Protein AF-A0AAN9DZM2-F1 (afdb_monomer_lite)

InterPro domains:
  IPR041266 EDS1, EP domain [PF18117] (1-102)
  IPR044214 EDS1-like [PTHR47090] (1-105)

Sequence (109 aa):
MNRGRPKRYRYAQRWLEHSKRKPEEAMESCFWAEVEDICYETSNNRSSFEDVKERVVELEGQIKSWVDSGELDKDIFVKGSTLVKWWNDLPLQHKQGSCIKDFIQTNVH

Radius of gyration: 14.86 Å; chains: 1; bounding box: 37×38×27 Å

Structure (mmCIF, N/CA/C/O backbone):
data_AF-A0AAN9DZM2-F1
#
_entry.id   AF-A0AAN9DZM2-F1
#
loop_
_atom_site.group_PDB
_atom_site.id
_atom_site.type_symbol
_atom_site.label_atom_id
_atom_site.label_alt_id
_atom_site.label_comp_id
_atom_site.label_asym_id
_atom_site.label_entity_id
_atom_site.label_seq_id
_atom_site.pdbx_PDB_ins_code
_atom_site.Cartn_x
_atom_site.Cartn_y
_atom_site.Cartn_z
_atom_site.occupancy
_atom_site.B_iso_or_equiv
_atom_site.auth_seq_id
_atom_site.auth_comp_id
_atom_site.auth_asym_id
_atom_site.auth_atom_id
_atom_site.pdbx_PDB_model_num
ATOM 1 N N . MET A 1 1 ? -1.291 11.690 -11.163 1.00 50.81 1 MET A N 1
ATOM 2 C CA . MET A 1 1 ? -2.459 11.062 -11.827 1.00 50.81 1 MET A CA 1
ATOM 3 C C . MET A 1 1 ? -3.455 12.099 -12.370 1.00 50.81 1 MET A C 1
ATOM 5 O O . MET A 1 1 ? -4.266 12.594 -11.606 1.00 50.81 1 MET A O 1
ATOM 9 N N . ASN A 1 2 ? -3.425 12.468 -13.663 1.00 51.59 2 ASN A N 1
ATOM 10 C CA . ASN A 1 2 ? -4.368 13.483 -14.200 1.00 51.59 2 ASN A CA 1
ATOM 11 C C . ASN A 1 2 ? -5.010 13.166 -15.569 1.00 51.59 2 ASN A C 1
ATOM 13 O O . ASN A 1 2 ? -5.842 13.941 -16.035 1.00 51.59 2 ASN A O 1
ATOM 17 N N . ARG A 1 3 ? -4.670 12.044 -16.228 1.00 56.72 3 ARG A N 1
ATOM 18 C CA . ARG A 1 3 ? -5.123 11.775 -17.615 1.00 56.72 3 ARG A CA 1
ATOM 19 C C . ARG A 1 3 ? -5.874 10.454 -17.845 1.00 56.72 3 ARG A C 1
ATOM 21 O O . ARG A 1 3 ? -6.472 10.313 -18.902 1.00 56.72 3 ARG A O 1
ATOM 28 N N . GLY A 1 4 ? -5.909 9.531 -16.878 1.00 66.38 4 GLY A N 1
ATOM 29 C CA . GLY A 1 4 ? -6.541 8.208 -17.056 1.00 66.38 4 GLY A CA 1
ATOM 30 C C . GLY A 1 4 ? -7.954 8.053 -16.478 1.00 66.38 4 GLY A C 1
ATOM 31 O O . GLY A 1 4 ? -8.723 7.220 -16.944 1.00 66.38 4 GLY A O 1
ATOM 32 N N . ARG A 1 5 ? -8.337 8.854 -15.474 1.00 67.81 5 ARG A N 1
ATOM 33 C CA . ARG A 1 5 ? -9.542 8.577 -14.672 1.00 67.81 5 ARG A CA 1
ATOM 34 C C . ARG A 1 5 ? -10.841 9.087 -15.328 1.00 67.81 5 ARG A C 1
ATOM 36 O O . ARG A 1 5 ? -10.998 10.309 -15.475 1.00 67.81 5 ARG A O 1
ATOM 43 N N . PRO A 1 6 ? -11.823 8.223 -15.664 1.00 78.19 6 PRO A N 1
ATOM 44 C CA . PRO A 1 6 ? -13.093 8.656 -16.252 1.00 78.19 6 PRO A CA 1
ATOM 45 C C . PRO A 1 6 ? -13.897 9.592 -15.335 1.00 78.19 6 PRO A C 1
ATOM 47 O O . PRO A 1 6 ? -13.896 9.444 -14.113 1.00 78.19 6 PRO A O 1
ATOM 50 N N . LYS A 1 7 ? -14.636 10.547 -15.921 1.00 76.00 7 LYS A N 1
ATOM 51 C CA . LYS A 1 7 ? -15.414 11.557 -15.169 1.00 76.00 7 LYS A CA 1
ATOM 52 C C . LYS A 1 7 ? -16.480 10.948 -14.248 1.00 76.00 7 LYS A C 1
ATOM 54 O O . LYS A 1 7 ? -16.689 11.460 -13.155 1.00 76.00 7 LYS A O 1
ATOM 59 N N . ARG A 1 8 ? -17.114 9.845 -14.661 1.00 78.62 8 ARG A N 1
ATOM 60 C CA . ARG A 1 8 ? -18.175 9.166 -13.893 1.00 78.62 8 ARG A CA 1
ATOM 61 C C . ARG A 1 8 ? -17.732 8.725 -12.490 1.00 78.62 8 ARG A C 1
ATOM 63 O O . ARG A 1 8 ? -18.496 8.885 -11.550 1.00 78.62 8 ARG A O 1
ATOM 70 N N . TYR A 1 9 ? -16.484 8.273 -12.336 1.00 76.50 9 TYR A N 1
ATOM 71 C CA . TYR A 1 9 ? -15.939 7.892 -11.027 1.00 76.50 9 TYR A CA 1
ATOM 72 C C . TYR A 1 9 ? -15.576 9.114 -10.173 1.00 76.50 9 TYR A C 1
ATOM 74 O O . TYR A 1 9 ? -15.802 9.106 -8.970 1.00 76.50 9 TYR A O 1
ATOM 82 N N . ARG A 1 10 ? -15.089 10.200 -10.796 1.00 72.50 10 ARG A N 1
ATOM 83 C CA . ARG A 1 10 ? -14.747 11.451 -10.094 1.00 72.50 10 ARG A CA 1
ATOM 84 C C . ARG A 1 10 ? -15.961 12.136 -9.472 1.00 72.50 10 ARG A C 1
ATOM 86 O O . ARG A 1 10 ? -15.886 12.579 -8.332 1.00 72.50 10 ARG A O 1
ATOM 93 N N . TYR A 1 11 ? -17.064 12.239 -10.213 1.00 80.12 11 TYR A N 1
ATOM 94 C CA . TYR A 1 11 ? -18.265 12.884 -9.684 1.00 80.12 11 TYR A CA 1
ATOM 95 C C . TYR A 1 11 ? -18.926 12.030 -8.601 1.00 80.12 11 TYR A C 1
ATOM 97 O O . TYR A 1 11 ? -19.191 12.556 -7.531 1.00 80.12 11 TYR A O 1
ATOM 105 N N . ALA A 1 12 ? -19.103 10.722 -8.808 1.00 80.81 12 ALA A N 1
ATOM 106 C CA . ALA A 1 12 ? -19.675 9.859 -7.771 1.00 80.81 12 ALA A CA 1
ATOM 107 C C . ALA A 1 12 ? -18.856 9.888 -6.462 1.00 80.81 12 ALA A C 1
ATOM 109 O O . ALA A 1 12 ? -19.438 10.027 -5.389 1.00 80.81 12 ALA A O 1
ATOM 110 N N . GLN A 1 13 ? -17.519 9.862 -6.557 1.00 75.62 13 GLN A N 1
ATOM 111 C CA . GLN A 1 13 ? -16.622 10.011 -5.404 1.00 75.62 13 GLN A CA 1
ATOM 112 C C . GLN A 1 13 ? -16.847 11.326 -4.660 1.00 75.62 13 GLN A C 1
ATOM 114 O O . GLN A 1 13 ? -17.127 11.303 -3.468 1.00 75.62 13 GLN A O 1
ATOM 119 N N . ARG A 1 14 ? -16.788 12.467 -5.356 1.00 75.69 14 ARG A N 1
ATOM 120 C CA . ARG A 1 14 ? -16.931 13.781 -4.708 1.00 75.69 14 ARG A CA 1
ATOM 121 C C . ARG A 1 14 ? -18.267 13.946 -4.002 1.00 75.69 14 ARG A C 1
ATOM 123 O O . ARG A 1 14 ? -18.340 14.558 -2.943 1.00 75.69 14 ARG A O 1
ATOM 130 N N . TRP A 1 15 ? -19.330 13.400 -4.586 1.00 80.12 15 TRP A N 1
ATOM 131 C CA . TRP A 1 15 ? -20.648 13.402 -3.961 1.00 80.12 15 TRP A CA 1
ATOM 132 C C . TRP A 1 15 ? -20.664 12.549 -2.688 1.00 80.12 15 TRP A C 1
ATOM 134 O O . TRP A 1 15 ? -21.195 12.987 -1.668 1.00 80.12 15 TRP A O 1
ATOM 144 N N . LEU A 1 16 ? -20.041 11.369 -2.722 1.00 76.88 16 LEU A N 1
ATOM 145 C CA . LEU A 1 16 ? -19.922 10.495 -1.558 1.00 76.88 16 LEU A CA 1
ATOM 146 C C . LEU A 1 16 ? -19.075 11.134 -0.446 1.00 76.88 16 LEU A C 1
ATOM 148 O O . LEU A 1 16 ? -19.525 11.182 0.698 1.00 76.88 16 LEU A O 1
ATOM 152 N N . GLU A 1 17 ? -17.902 11.676 -0.771 1.00 75.44 17 GLU A N 1
ATOM 153 C CA . GLU A 1 17 ? -17.010 12.374 0.168 1.00 75.44 17 GLU A CA 1
ATOM 154 C C . GLU A 1 17 ? -17.714 13.553 0.832 1.00 75.44 17 GLU A C 1
ATOM 156 O O . GLU A 1 17 ? -17.715 13.663 2.058 1.00 75.44 17 GLU A O 1
ATOM 161 N N . HIS A 1 18 ? -18.404 14.379 0.040 1.00 78.56 18 HIS A N 1
ATOM 162 C CA . HIS A 1 18 ? -19.160 15.514 0.556 1.00 78.56 18 HIS A CA 1
ATOM 163 C C . HIS A 1 18 ? -20.323 15.066 1.454 1.00 78.56 18 HIS A C 1
ATOM 165 O O . HIS A 1 18 ? -20.592 15.695 2.478 1.00 78.56 18 HIS A O 1
ATOM 171 N N . SER A 1 19 ? -21.008 13.969 1.110 1.00 78.12 19 SER A N 1
ATOM 172 C CA . SER A 1 19 ? -22.082 13.412 1.945 1.00 78.12 19 SER A CA 1
ATOM 173 C C . SER A 1 19 ? -21.561 12.866 3.281 1.00 78.12 19 SER A C 1
ATOM 175 O O . SER A 1 19 ? -22.210 13.039 4.310 1.00 78.12 19 SER A O 1
ATOM 177 N N . LYS A 1 20 ? -20.364 12.262 3.279 1.00 74.06 20 LYS A N 1
ATOM 178 C CA . LYS A 1 20 ? -19.718 11.665 4.457 1.00 74.06 20 LYS A CA 1
ATOM 179 C C . LYS A 1 20 ? -18.803 12.637 5.215 1.00 74.06 20 LYS A C 1
ATOM 181 O O . LYS A 1 20 ? -18.257 12.252 6.243 1.00 74.06 20 LYS A O 1
ATOM 186 N N . ARG A 1 21 ? -18.630 13.876 4.728 1.00 72.88 21 ARG A N 1
ATOM 187 C CA . ARG A 1 21 ? -17.647 14.866 5.220 1.00 72.88 21 ARG A CA 1
ATOM 188 C C . ARG A 1 21 ? -16.225 14.299 5.326 1.00 72.88 21 ARG A C 1
ATOM 190 O O . ARG A 1 21 ? -15.476 14.675 6.226 1.00 72.88 21 ARG A O 1
ATOM 197 N N . LYS A 1 22 ? -15.865 13.380 4.429 1.00 62.34 22 LYS A N 1
ATOM 198 C CA . LYS A 1 22 ? -14.499 12.858 4.347 1.00 62.34 22 LYS A CA 1
ATOM 199 C C . LYS A 1 22 ? -13.610 13.884 3.622 1.00 62.34 22 LYS A C 1
ATOM 201 O O . LYS A 1 22 ? -14.115 14.577 2.733 1.00 62.34 22 LYS A O 1
ATOM 206 N N . PRO A 1 23 ? -12.327 14.019 3.996 1.00 61.16 23 PRO A N 1
ATOM 207 C CA . PRO A 1 23 ? -11.366 14.768 3.188 1.00 61.16 23 PRO A CA 1
ATOM 208 C C . PRO A 1 23 ? -11.247 14.155 1.778 1.00 61.16 23 PRO A C 1
ATOM 210 O O . PRO A 1 23 ? -11.637 13.006 1.572 1.00 61.16 23 PRO A O 1
ATOM 213 N N . GLU A 1 24 ? -10.763 14.936 0.800 1.00 59.69 24 GLU A N 1
ATOM 214 C CA . GLU A 1 24 ? -10.510 14.455 -0.574 1.00 59.69 24 GLU A CA 1
ATOM 215 C C . GLU A 1 24 ? -9.344 13.453 -0.514 1.00 59.69 24 GLU A C 1
ATOM 217 O O . GLU A 1 24 ? -8.175 13.815 -0.622 1.00 59.69 24 GLU A O 1
ATOM 222 N N . GLU A 1 25 ? -9.672 12.193 -0.244 1.00 58.69 25 GLU A N 1
ATOM 223 C CA . GLU A 1 25 ? -8.734 11.079 -0.146 1.00 58.69 25 GLU A CA 1
ATOM 224 C C . GLU A 1 25 ? -8.712 10.303 -1.467 1.00 58.69 25 GLU A C 1
ATOM 226 O O . GLU A 1 25 ? -9.675 10.278 -2.242 1.00 58.69 25 GLU A O 1
ATOM 231 N N . ALA A 1 26 ? -7.598 9.636 -1.755 1.00 57.47 26 ALA A N 1
ATOM 232 C CA . ALA A 1 26 ? -7.502 8.746 -2.901 1.00 57.47 26 ALA A CA 1
ATOM 233 C C . ALA A 1 26 ? -8.378 7.500 -2.671 1.00 57.47 26 ALA A C 1
ATOM 235 O O . ALA A 1 26 ? -7.867 6.481 -2.258 1.00 57.47 26 ALA A O 1
ATOM 236 N N . MET A 1 27 ? -9.692 7.567 -2.926 1.00 61.25 27 MET A N 1
ATOM 237 C CA . MET A 1 27 ? -10.611 6.420 -2.808 1.00 61.25 27 MET A CA 1
ATOM 238 C C . MET A 1 27 ? -10.067 5.136 -3.451 1.00 61.25 27 MET A C 1
ATOM 240 O O . MET A 1 27 ? -9.372 5.190 -4.466 1.00 61.25 27 MET A O 1
ATOM 244 N N . GLU A 1 28 ? -10.581 3.994 -2.996 1.00 63.00 28 GLU A N 1
ATOM 245 C CA . GLU A 1 28 ? -10.374 2.639 -3.538 1.00 63.00 28 GLU A CA 1
ATOM 246 C C . GLU A 1 28 ? -10.365 2.537 -5.066 1.00 63.00 28 GLU A C 1
ATOM 248 O O . GLU A 1 28 ? -9.663 1.731 -5.661 1.00 63.00 28 GLU A O 1
ATOM 253 N N . SER A 1 29 ? -11.128 3.382 -5.758 1.00 63.47 29 SER A N 1
ATOM 254 C CA . SER A 1 29 ? -11.124 3.410 -7.225 1.00 63.47 29 SER A CA 1
ATOM 255 C C . SER A 1 29 ? -9.760 3.758 -7.851 1.00 63.47 29 SER A C 1
ATOM 257 O O . SER A 1 29 ? -9.565 3.520 -9.041 1.00 63.47 29 SER A O 1
ATOM 259 N N . CYS A 1 30 ? -8.843 4.349 -7.081 1.00 69.19 30 CYS A N 1
ATOM 260 C CA . CYS A 1 30 ? -7.458 4.622 -7.458 1.00 69.19 30 CYS A CA 1
ATOM 261 C C . CYS A 1 30 ? -6.468 3.641 -6.810 1.00 69.19 30 CYS A C 1
ATOM 263 O O . CYS A 1 30 ? -5.299 3.666 -7.179 1.00 69.19 30 CYS A O 1
ATOM 265 N N . PHE A 1 31 ? -6.921 2.770 -5.903 1.00 78.75 31 PHE A N 1
ATOM 266 C CA . PHE A 1 31 ? -6.082 1.793 -5.205 1.00 78.75 31 PHE A CA 1
ATOM 267 C C . PHE A 1 31 ? -5.260 0.952 -6.184 1.00 78.75 31 PHE A C 1
ATOM 269 O O . PHE A 1 31 ? -4.036 0.928 -6.109 1.00 78.75 31 PHE A O 1
ATOM 276 N N . TRP A 1 32 ? -5.926 0.324 -7.159 1.00 76.19 32 TRP A N 1
ATOM 277 C CA . TRP A 1 32 ? -5.244 -0.513 -8.147 1.00 76.19 32 TRP A CA 1
ATOM 278 C C . TRP A 1 32 ? -4.268 0.272 -9.019 1.00 76.19 32 TRP A C 1
ATOM 280 O O . TRP A 1 32 ? -3.226 -0.264 -9.371 1.00 76.19 32 TRP A O 1
ATOM 290 N N . ALA A 1 33 ? -4.562 1.540 -9.314 1.00 81.44 33 ALA A N 1
ATOM 291 C CA . ALA A 1 33 ? -3.648 2.380 -10.081 1.00 81.44 33 ALA A CA 1
ATOM 292 C C . ALA A 1 33 ? -2.357 2.665 -9.297 1.00 81.44 33 ALA A C 1
ATOM 294 O O . ALA A 1 33 ? -1.277 2.616 -9.872 1.00 81.44 33 ALA A O 1
ATOM 295 N N . GLU A 1 34 ? -2.455 2.916 -7.989 1.00 81.19 34 GLU A N 1
ATOM 296 C CA . GLU A 1 34 ? -1.280 3.136 -7.140 1.00 81.19 34 GLU A CA 1
ATOM 297 C C . GLU A 1 34 ? -0.468 1.842 -6.955 1.00 81.19 34 GLU A C 1
ATOM 299 O O . GLU A 1 34 ? 0.756 1.861 -7.076 1.00 81.19 34 GLU A O 1
ATOM 304 N N . VAL A 1 35 ? -1.138 0.699 -6.747 1.00 81.56 35 VAL A N 1
ATOM 305 C CA . VAL A 1 35 ? -0.490 -0.627 -6.680 1.00 81.56 35 VAL A CA 1
ATOM 306 C C . VAL A 1 3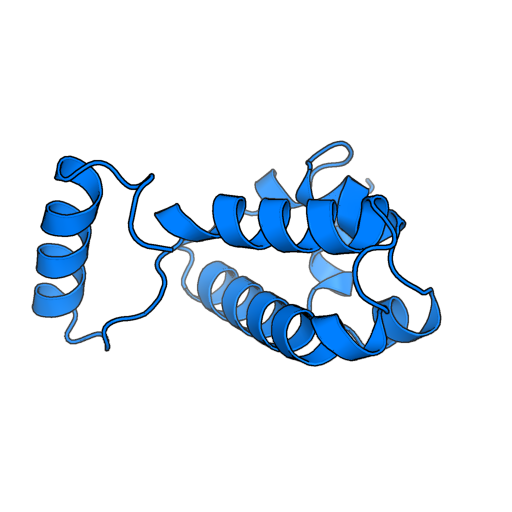5 ? 0.251 -0.938 -7.982 1.00 81.56 35 VAL A C 1
ATOM 308 O O . 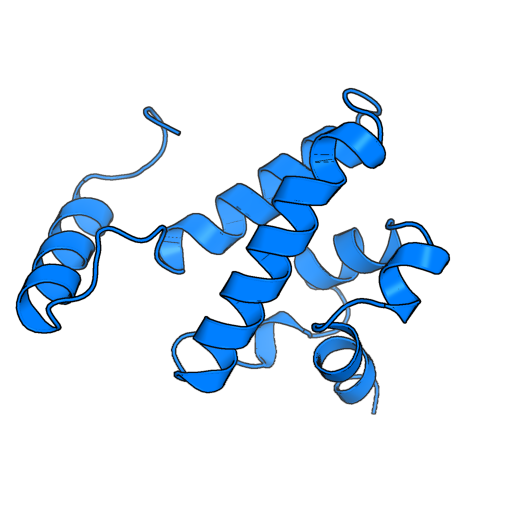VAL A 1 35 ? 1.397 -1.384 -7.945 1.00 81.56 35 VAL A O 1
ATOM 311 N N . GLU A 1 36 ? -0.381 -0.705 -9.134 1.00 81.69 36 GLU A N 1
ATOM 312 C CA . GLU A 1 36 ? 0.225 -0.931 -10.449 1.00 81.69 36 GLU A CA 1
ATOM 313 C C . GLU A 1 36 ? 1.406 0.007 -10.705 1.00 81.69 36 GLU A C 1
ATOM 315 O O . GLU A 1 36 ? 2.442 -0.461 -11.175 1.00 81.69 36 GLU A O 1
ATOM 320 N N . ASP A 1 37 ? 1.299 1.291 -10.350 1.00 81.75 37 ASP A N 1
ATOM 321 C CA . ASP A 1 37 ? 2.391 2.258 -10.499 1.00 81.75 37 ASP A CA 1
ATOM 322 C C . ASP A 1 37 ? 3.609 1.844 -9.655 1.00 81.75 37 ASP A C 1
ATOM 324 O O . ASP A 1 37 ? 4.732 1.816 -10.160 1.00 81.75 37 ASP A O 1
ATOM 328 N N . ILE A 1 38 ? 3.408 1.463 -8.388 1.00 79.06 38 ILE A N 1
ATOM 329 C CA . ILE A 1 38 ? 4.504 1.004 -7.520 1.00 79.06 38 ILE A CA 1
ATOM 330 C C . ILE A 1 38 ? 5.076 -0.326 -8.028 1.00 79.06 38 ILE A C 1
ATOM 332 O O . ILE A 1 38 ? 6.298 -0.498 -8.065 1.00 79.06 38 ILE A O 1
ATOM 336 N N . CYS A 1 39 ? 4.228 -1.263 -8.458 1.00 77.69 39 CYS A N 1
ATOM 337 C CA . CYS A 1 39 ? 4.668 -2.533 -9.032 1.00 77.69 39 CYS A CA 1
ATOM 338 C C . CYS A 1 39 ? 5.484 -2.323 -10.315 1.00 77.69 39 CYS A C 1
ATOM 340 O O . CYS A 1 39 ? 6.494 -2.993 -10.533 1.00 77.69 39 CYS A O 1
ATOM 342 N N . TYR A 1 40 ? 5.085 -1.381 -11.165 1.00 77.94 40 TYR A N 1
ATOM 343 C CA . TYR A 1 40 ? 5.808 -1.043 -12.385 1.00 77.94 40 TYR A CA 1
ATOM 344 C C . TYR A 1 40 ? 7.160 -0.383 -12.080 1.00 77.94 40 TYR A C 1
ATOM 346 O O . TYR A 1 40 ? 8.179 -0.777 -12.642 1.00 77.94 40 TYR A O 1
ATOM 354 N N . GLU A 1 41 ? 7.202 0.575 -11.154 1.00 76.81 41 GLU A N 1
ATOM 355 C CA . GLU A 1 41 ? 8.440 1.268 -10.772 1.00 76.81 41 GLU A CA 1
ATOM 356 C C . GLU A 1 41 ? 9.463 0.325 -10.116 1.00 76.81 41 GLU A C 1
ATOM 358 O O . GLU A 1 41 ? 10.659 0.405 -10.413 1.00 76.81 41 GLU A O 1
ATOM 363 N N . THR A 1 42 ? 8.990 -0.614 -9.288 1.00 71.56 42 THR A N 1
ATOM 364 C CA . THR A 1 42 ? 9.835 -1.620 -8.622 1.00 71.56 42 THR A CA 1
ATOM 365 C C . THR A 1 42 ? 10.298 -2.732 -9.565 1.00 71.56 42 THR A C 1
ATOM 367 O O . THR A 1 42 ? 11.474 -3.091 -9.546 1.00 71.56 42 THR A O 1
ATOM 370 N N . SER A 1 43 ? 9.422 -3.256 -10.429 1.00 70.94 43 SER A N 1
ATOM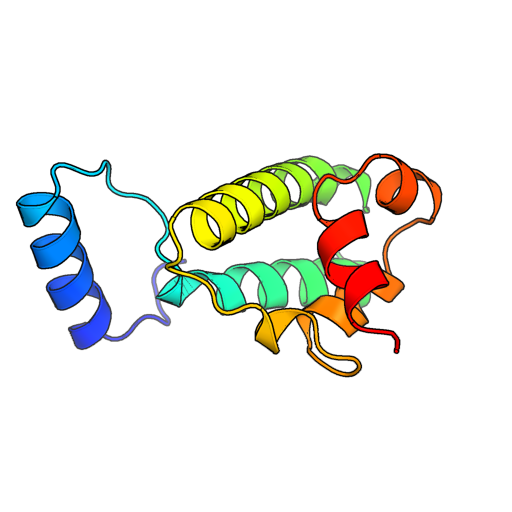 371 C CA . SER A 1 43 ? 9.781 -4.328 -11.376 1.00 70.94 43 SER A CA 1
ATOM 372 C C . SER A 1 43 ? 10.710 -3.861 -12.496 1.00 70.94 43 SER A C 1
ATOM 374 O O . SER A 1 43 ? 11.572 -4.619 -12.940 1.00 70.94 43 SER A O 1
ATOM 376 N N . ASN A 1 44 ? 10.579 -2.608 -12.937 1.00 68.81 44 ASN A N 1
ATOM 377 C CA . ASN A 1 44 ? 11.371 -2.068 -14.040 1.00 68.81 44 ASN A CA 1
ATOM 378 C C . ASN A 1 44 ? 12.719 -1.478 -13.582 1.00 68.81 44 ASN A C 1
ATOM 380 O O . ASN A 1 44 ? 13.397 -0.822 -14.374 1.00 68.81 44 ASN A O 1
ATOM 384 N N . ASN A 1 45 ? 13.098 -1.688 -12.308 1.00 64.88 45 ASN A N 1
ATOM 385 C CA . ASN A 1 45 ? 14.332 -1.187 -11.682 1.00 64.88 45 ASN A CA 1
ATOM 386 C C . ASN A 1 45 ? 14.528 0.332 -11.866 1.00 64.88 45 ASN A C 1
ATOM 388 O O . ASN A 1 45 ? 15.649 0.839 -11.915 1.00 64.88 45 ASN A O 1
ATOM 392 N N . ARG A 1 46 ? 13.418 1.057 -12.044 1.00 62.09 46 ARG A N 1
ATOM 393 C CA . ARG A 1 46 ? 13.420 2.477 -12.402 1.00 62.09 46 ARG A CA 1
ATOM 394 C C . ARG A 1 46 ? 13.686 3.357 -11.185 1.00 62.09 46 ARG A C 1
ATOM 396 O O . ARG A 1 46 ? 14.259 4.434 -11.323 1.00 62.09 46 ARG A O 1
ATOM 403 N N . SER A 1 47 ? 13.290 2.852 -10.022 1.00 66.25 47 SER A N 1
ATOM 404 C CA . SER A 1 47 ? 13.399 3.488 -8.718 1.00 66.25 47 SER A CA 1
ATOM 405 C C . SER A 1 47 ? 13.888 2.445 -7.711 1.00 66.25 47 SER A C 1
ATOM 407 O O . SER A 1 47 ? 13.505 1.274 -7.796 1.00 66.25 47 SER A O 1
ATOM 409 N N . SER A 1 48 ? 14.751 2.832 -6.769 1.00 74.38 48 SER A N 1
ATOM 410 C CA . SER A 1 48 ? 15.163 1.917 -5.704 1.00 74.38 48 SER A CA 1
ATOM 411 C C . SER A 1 48 ? 13.993 1.667 -4.749 1.00 74.38 48 SER A C 1
ATOM 413 O O . SER A 1 48 ? 13.070 2.478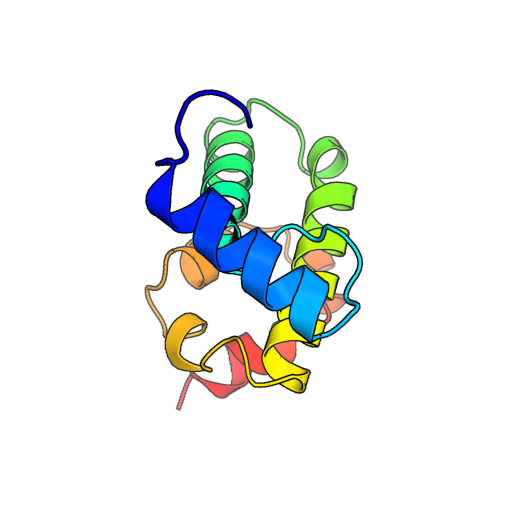 -4.653 1.00 74.38 48 SER A O 1
ATOM 415 N N . PHE A 1 49 ? 14.026 0.559 -4.002 1.00 71.50 49 PHE A N 1
ATOM 416 C CA . PHE A 1 49 ? 13.007 0.312 -2.977 1.00 71.50 49 PHE A CA 1
ATOM 417 C C . PHE A 1 49 ? 12.921 1.469 -1.966 1.00 71.50 49 PHE A C 1
ATOM 419 O O . PHE A 1 49 ? 11.829 1.790 -1.513 1.00 71.50 49 PHE A O 1
ATOM 426 N N . GLU A 1 50 ? 14.040 2.135 -1.663 1.00 77.25 50 GLU A N 1
ATOM 427 C CA . GLU A 1 50 ? 14.073 3.260 -0.725 1.00 77.25 50 GLU A CA 1
ATOM 428 C C . GLU A 1 50 ? 13.283 4.475 -1.241 1.00 77.25 50 GLU A C 1
ATOM 430 O O . GLU A 1 50 ? 12.632 5.149 -0.447 1.00 77.25 50 GLU A O 1
ATOM 435 N N . ASP A 1 51 ? 13.251 4.694 -2.561 1.00 78.19 51 ASP A N 1
ATOM 436 C CA . ASP A 1 51 ? 12.516 5.803 -3.192 1.00 78.19 51 ASP A CA 1
ATOM 437 C C . ASP A 1 51 ? 10.996 5.590 -3.161 1.00 78.19 51 ASP A C 1
ATOM 439 O O . ASP A 1 51 ? 10.219 6.542 -3.109 1.00 78.19 51 ASP A O 1
ATOM 443 N N . VAL A 1 52 ? 10.552 4.330 -3.199 1.00 79.31 52 VAL A N 1
ATOM 444 C CA . VAL A 1 52 ? 9.124 3.977 -3.163 1.00 79.31 52 VAL A CA 1
ATOM 445 C C . VAL A 1 52 ? 8.637 3.609 -1.764 1.00 79.31 52 VAL A C 1
ATOM 447 O O . VAL A 1 52 ? 7.432 3.555 -1.545 1.00 79.31 52 VAL A O 1
ATOM 450 N N . LYS A 1 53 ? 9.539 3.387 -0.804 1.00 80.56 53 LYS A N 1
ATOM 451 C CA . LYS A 1 53 ? 9.230 2.917 0.553 1.00 80.56 53 LYS A CA 1
ATOM 452 C C . LYS A 1 53 ? 8.200 3.783 1.269 1.00 80.56 53 LYS A C 1
ATOM 454 O O . LYS A 1 53 ? 7.310 3.241 1.912 1.00 80.56 53 LYS A O 1
ATOM 459 N N . GLU A 1 54 ? 8.304 5.104 1.153 1.00 83.25 54 GLU A N 1
ATOM 460 C CA . GLU A 1 54 ? 7.342 6.030 1.764 1.00 83.25 54 GLU A CA 1
ATOM 461 C C . GLU A 1 54 ? 5.934 5.833 1.183 1.00 83.25 54 GLU A C 1
ATOM 463 O O . GLU A 1 54 ? 4.983 5.638 1.937 1.00 83.25 54 GLU A O 1
ATOM 468 N N . ARG A 1 55 ? 5.820 5.756 -0.150 1.00 81.69 55 ARG A N 1
ATOM 469 C CA . ARG A 1 55 ? 4.551 5.474 -0.846 1.00 81.69 55 ARG A CA 1
ATOM 470 C C . ARG A 1 55 ? 4.000 4.098 -0.495 1.00 81.69 55 ARG A C 1
ATOM 472 O O . ARG A 1 55 ? 2.793 3.941 -0.359 1.00 81.69 55 ARG A O 1
ATOM 479 N N . VAL A 1 56 ? 4.874 3.105 -0.327 1.00 81.94 56 VAL A N 1
ATOM 480 C CA . VAL A 1 56 ? 4.481 1.762 0.110 1.00 81.94 56 VAL A CA 1
ATOM 481 C C . VAL A 1 56 ? 3.884 1.803 1.511 1.00 81.94 56 VAL A C 1
ATOM 483 O O . VAL A 1 56 ? 2.789 1.292 1.703 1.00 81.94 56 VAL A O 1
ATOM 486 N N . VAL A 1 57 ? 4.547 2.450 2.470 1.00 83.75 57 VAL A N 1
ATOM 487 C CA . VAL A 1 57 ? 4.042 2.574 3.848 1.00 83.75 57 VAL A CA 1
ATOM 488 C C . VAL A 1 57 ? 2.719 3.345 3.891 1.00 83.75 57 VAL A C 1
ATOM 490 O O . VAL A 1 57 ? 1.807 2.961 4.624 1.00 83.75 57 VAL A O 1
ATOM 493 N N . GLU A 1 58 ? 2.584 4.407 3.095 1.00 84.06 58 GLU A N 1
ATOM 494 C CA . GLU A 1 58 ? 1.328 5.149 2.976 1.00 84.06 58 GLU A CA 1
ATOM 495 C C . GLU A 1 58 ? 0.207 4.265 2.409 1.00 84.06 58 GLU A C 1
ATOM 497 O O . GLU A 1 58 ? -0.881 4.201 2.986 1.00 84.06 58 GLU A O 1
ATOM 502 N N . LEU A 1 59 ? 0.489 3.523 1.333 1.00 83.00 59 LEU A N 1
ATOM 503 C CA . LEU A 1 59 ? -0.456 2.594 0.718 1.00 83.00 59 LEU A CA 1
ATOM 504 C C . LEU A 1 59 ? -0.870 1.482 1.691 1.00 83.00 59 LEU A C 1
ATOM 506 O O . LEU A 1 59 ? -2.050 1.162 1.782 1.00 83.00 59 LEU A O 1
ATOM 510 N N . GLU A 1 60 ? 0.062 0.919 2.459 1.00 83.31 60 GLU A N 1
ATOM 511 C CA . GLU A 1 60 ? -0.239 -0.065 3.504 1.00 83.31 60 GLU A CA 1
ATOM 512 C C . GLU A 1 60 ? -1.179 0.502 4.581 1.00 83.31 60 GLU A C 1
ATOM 514 O O . GLU A 1 60 ? -2.134 -0.163 4.994 1.00 83.31 60 GLU A O 1
ATOM 519 N N . GLY A 1 61 ? -0.947 1.748 5.007 1.00 83.38 61 GLY A N 1
ATOM 520 C CA . GLY A 1 61 ? -1.816 2.456 5.947 1.00 83.38 61 GLY A CA 1
ATOM 521 C C . GLY A 1 61 ? -3.226 2.683 5.398 1.00 83.38 61 GLY A C 1
ATOM 522 O O . GLY A 1 61 ? -4.206 2.458 6.113 1.00 83.38 61 GLY A O 1
ATOM 523 N N . GLN A 1 62 ? -3.335 3.068 4.123 1.00 81.69 62 GLN A N 1
ATOM 524 C CA . GLN A 1 62 ? -4.617 3.231 3.430 1.00 81.69 62 GLN A CA 1
ATOM 525 C C . GLN A 1 62 ? -5.351 1.893 3.256 1.00 81.69 62 GLN A C 1
ATOM 527 O O . GLN A 1 62 ? -6.545 1.805 3.524 1.00 81.69 62 GLN A O 1
ATOM 532 N N . ILE A 1 63 ? -4.643 0.818 2.892 1.00 81.31 63 ILE A N 1
ATOM 533 C CA . ILE A 1 63 ? -5.225 -0.530 2.807 1.00 81.31 63 ILE A CA 1
ATOM 534 C C . ILE A 1 63 ? -5.831 -0.923 4.153 1.00 81.31 63 ILE A C 1
ATOM 536 O O . ILE A 1 63 ? -6.966 -1.392 4.206 1.00 81.31 63 ILE A O 1
ATOM 540 N N . LYS A 1 64 ? -5.094 -0.715 5.248 1.00 81.88 64 LYS A N 1
ATOM 541 C CA . LYS A 1 64 ? -5.588 -1.042 6.585 1.00 81.88 64 LYS A CA 1
ATOM 542 C C . LYS A 1 64 ? -6.849 -0.251 6.935 1.00 81.88 64 LYS A C 1
ATOM 544 O O . LYS A 1 64 ? -7.814 -0.846 7.405 1.00 81.88 64 LYS A O 1
ATOM 549 N N . SER A 1 65 ? -6.880 1.055 6.665 1.00 82.31 65 SER A N 1
ATOM 550 C CA . SER A 1 65 ? -8.058 1.880 6.958 1.00 82.31 65 SER A CA 1
ATOM 551 C C . SER A 1 65 ? -9.277 1.502 6.106 1.00 82.31 65 SER A C 1
ATOM 553 O O . SER A 1 65 ? -10.402 1.518 6.611 1.00 82.31 65 SER A O 1
ATOM 555 N N . TRP A 1 66 ? -9.087 1.104 4.846 1.00 81.19 66 TRP A N 1
ATOM 556 C CA . TRP A 1 66 ? -10.170 0.622 3.981 1.00 81.19 66 TRP A CA 1
ATOM 557 C C . TRP A 1 66 ? -10.691 -0.755 4.385 1.00 81.19 66 TRP A C 1
ATOM 559 O O . TRP A 1 66 ? -11.901 -0.971 4.359 1.00 81.19 66 TRP A O 1
ATOM 569 N N . VAL A 1 67 ? -9.815 -1.661 4.827 1.00 80.69 67 VAL A N 1
ATOM 570 C CA . VAL A 1 67 ? -10.228 -2.959 5.385 1.00 80.69 67 VAL A CA 1
ATOM 571 C C . VAL A 1 67 ? -11.001 -2.762 6.692 1.00 80.69 67 VAL A C 1
ATOM 573 O O . VAL A 1 67 ? -12.068 -3.349 6.864 1.00 80.69 67 VAL A O 1
ATOM 576 N N . ASP A 1 68 ? -10.521 -1.893 7.587 1.00 79.38 68 ASP A N 1
ATOM 577 C CA . ASP A 1 68 ? -11.186 -1.602 8.865 1.00 79.38 68 ASP A CA 1
ATOM 578 C C . ASP A 1 68 ? -12.537 -0.888 8.671 1.00 79.38 68 ASP A C 1
ATOM 580 O O . ASP A 1 68 ? -13.481 -1.112 9.430 1.00 79.38 68 ASP A O 1
ATOM 584 N N . SER A 1 69 ? -12.657 -0.045 7.640 1.00 77.44 69 SER A N 1
ATOM 585 C CA . SER A 1 69 ? -13.917 0.623 7.284 1.00 77.44 69 SER A CA 1
ATOM 586 C C . SER A 1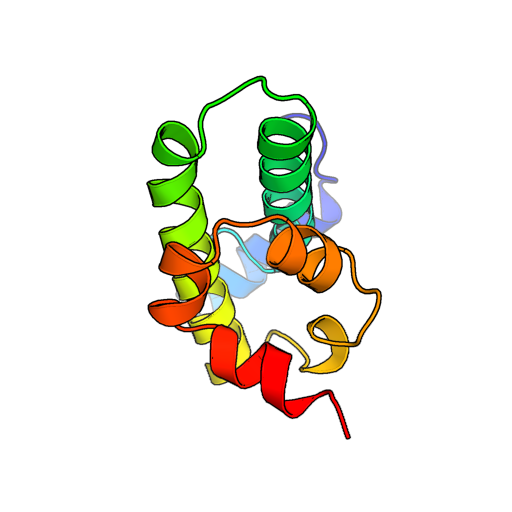 69 ? -14.866 -0.237 6.441 1.00 77.44 69 SER A C 1
ATOM 588 O O . SER A 1 69 ? -16.000 0.186 6.199 1.00 77.44 69 SER A O 1
ATOM 590 N N . GLY A 1 70 ? -14.442 -1.441 6.037 1.00 75.12 70 GLY A N 1
ATOM 591 C CA . GLY A 1 70 ? -15.222 -2.360 5.205 1.00 75.12 70 GLY A CA 1
ATOM 592 C C . GLY A 1 70 ? -15.458 -1.856 3.781 1.00 75.12 70 GLY A C 1
ATOM 593 O O . GLY A 1 70 ? -16.391 -2.316 3.126 1.00 75.12 70 GLY A O 1
ATOM 594 N N . GLU A 1 71 ? -14.663 -0.887 3.325 1.00 71.69 71 GLU A N 1
ATOM 595 C CA . GLU A 1 71 ? -14.685 -0.438 1.935 1.00 71.69 71 GLU A CA 1
ATOM 596 C C . GLU A 1 71 ? -13.980 -1.512 1.068 1.00 71.69 71 GLU A C 1
ATOM 598 O O . GLU A 1 71 ? -14.540 -1.941 0.055 1.00 71.69 71 GLU A O 1
ATOM 603 N N . LEU A 1 72 ? -12.828 -2.046 1.522 1.00 75.12 72 LEU A N 1
ATOM 604 C CA . LEU A 1 72 ? -12.071 -3.072 0.793 1.00 75.12 72 LEU A CA 1
ATOM 605 C C . LEU A 1 72 ? -12.451 -4.487 1.234 1.00 75.12 72 LEU A C 1
ATOM 607 O O . LEU A 1 72 ? -12.378 -4.835 2.415 1.00 75.12 72 LEU A O 1
ATOM 611 N N . ASP A 1 73 ? -12.766 -5.335 0.256 1.00 75.38 73 ASP A N 1
ATOM 612 C CA . ASP A 1 73 ? -13.025 -6.753 0.492 1.00 75.38 73 ASP A CA 1
ATOM 613 C C . ASP A 1 73 ? -11.721 -7.543 0.701 1.00 75.38 73 ASP A C 1
ATOM 615 O O . ASP A 1 73 ? -10.684 -7.258 0.096 1.00 75.38 73 ASP A O 1
ATOM 619 N N . LYS A 1 74 ? -11.771 -8.586 1.535 1.00 72.94 74 LYS A N 1
ATOM 620 C CA . LYS A 1 74 ? -10.617 -9.444 1.858 1.00 72.94 74 LYS A CA 1
ATOM 621 C C . LYS A 1 74 ? -10.142 -10.269 0.659 1.00 72.94 74 LYS A C 1
ATOM 623 O O . LYS A 1 74 ? -9.001 -10.734 0.655 1.00 72.94 74 LYS A O 1
ATOM 628 N N . ASP A 1 75 ? -10.972 -10.381 -0.375 1.00 71.94 75 ASP A N 1
ATOM 629 C CA . ASP A 1 75 ? -10.675 -11.071 -1.633 1.00 71.94 75 ASP A CA 1
ATOM 630 C C . ASP A 1 75 ? -9.478 -10.474 -2.398 1.00 71.94 75 ASP A C 1
ATOM 632 O O . ASP A 1 75 ? -8.857 -11.145 -3.226 1.00 71.94 75 ASP A O 1
ATOM 636 N N . ILE A 1 76 ? -9.070 -9.238 -2.094 1.00 76.00 76 ILE A N 1
ATOM 637 C CA . ILE A 1 76 ? -7.869 -8.629 -2.692 1.00 76.00 76 ILE A CA 1
ATOM 638 C C . ILE A 1 76 ? -6.566 -9.322 -2.266 1.00 76.00 76 ILE A C 1
ATOM 640 O O . ILE A 1 76 ? -5.563 -9.242 -2.985 1.00 76.00 76 ILE A O 1
ATOM 644 N N . PHE A 1 77 ? -6.577 -10.013 -1.121 1.00 75.75 77 PHE A N 1
ATOM 645 C CA . PHE A 1 77 ? -5.422 -10.700 -0.537 1.00 75.75 77 PHE A CA 1
ATOM 646 C C . PHE A 1 77 ? -5.316 -12.172 -0.973 1.00 75.75 77 PHE A C 1
ATOM 648 O O . PHE A 1 77 ? -4.507 -12.927 -0.430 1.00 75.75 77 PHE A O 1
ATOM 655 N N . VAL A 1 78 ? -6.105 -12.593 -1.965 1.00 77.00 78 VAL A N 1
ATOM 656 C CA . VAL A 1 78 ? -6.079 -13.961 -2.493 1.00 77.00 78 VAL A CA 1
ATOM 657 C C . VAL A 1 78 ? -4.781 -14.238 -3.257 1.00 77.00 78 VAL A C 1
ATOM 659 O O . VAL A 1 78 ? -4.252 -13.404 -4.002 1.00 77.00 78 VAL A O 1
ATOM 662 N N . LYS A 1 79 ? -4.268 -15.463 -3.104 1.00 69.00 79 LYS A N 1
ATOM 663 C CA . LYS A 1 79 ? -3.064 -15.951 -3.785 1.00 69.00 79 LYS A CA 1
ATOM 664 C C . LYS A 1 79 ? -3.202 -15.809 -5.308 1.00 69.00 79 LYS A C 1
ATOM 666 O O . LYS A 1 79 ? -4.020 -16.472 -5.933 1.00 69.00 79 LYS A O 1
ATOM 671 N N . GLY A 1 80 ? -2.363 -14.963 -5.907 1.00 70.06 80 GLY A N 1
ATOM 672 C CA . GLY A 1 80 ? -2.350 -14.694 -7.353 1.00 70.06 80 GLY A CA 1
ATOM 673 C C . GLY A 1 80 ? -2.872 -13.311 -7.756 1.00 70.06 80 GLY A C 1
ATOM 674 O O . GLY A 1 80 ? -2.643 -12.908 -8.901 1.00 70.06 80 GLY A O 1
ATOM 675 N N . SER A 1 81 ? -3.483 -12.578 -6.819 1.00 78.44 81 SER A N 1
ATOM 676 C CA . SER A 1 81 ? -3.795 -11.151 -6.951 1.00 78.44 81 SER A CA 1
ATOM 677 C C . SER A 1 81 ? -2.542 -10.338 -7.288 1.00 78.44 81 SER A C 1
ATOM 679 O O . SER A 1 81 ? -1.438 -10.668 -6.839 1.00 78.44 81 SER A O 1
ATOM 681 N N . THR A 1 82 ? -2.704 -9.263 -8.065 1.00 78.31 82 THR A N 1
ATOM 682 C CA . THR A 1 82 ? -1.612 -8.335 -8.405 1.00 78.31 82 THR A CA 1
ATOM 683 C C . THR A 1 82 ? -0.960 -7.772 -7.141 1.00 78.31 82 THR A C 1
ATOM 685 O O . THR A 1 82 ? 0.263 -7.695 -7.078 1.00 78.31 82 THR A O 1
ATOM 688 N N . LEU A 1 83 ? -1.755 -7.513 -6.094 1.00 79.94 83 LEU A N 1
ATOM 689 C CA . LEU A 1 83 ? -1.260 -7.067 -4.790 1.00 79.94 83 LEU A CA 1
ATOM 690 C C . LEU A 1 83 ? -0.341 -8.112 -4.141 1.00 79.94 83 LEU A C 1
ATOM 692 O O . LEU A 1 83 ? 0.739 -7.778 -3.670 1.00 79.94 83 LEU A O 1
ATOM 696 N N . VAL A 1 84 ? -0.741 -9.388 -4.143 1.00 81.31 84 VAL A N 1
ATOM 697 C CA . VAL A 1 84 ? 0.037 -10.478 -3.527 1.00 81.31 84 VAL A CA 1
ATOM 698 C C . VAL A 1 84 ? 1.301 -10.792 -4.328 1.00 81.31 84 VAL A C 1
ATOM 700 O O . VAL A 1 84 ? 2.333 -11.118 -3.747 1.00 81.31 84 VAL A O 1
ATOM 703 N N . LYS A 1 85 ? 1.244 -10.698 -5.661 1.00 81.56 85 LYS A N 1
ATOM 704 C CA . LYS A 1 85 ? 2.429 -10.842 -6.520 1.00 81.56 85 LYS A CA 1
ATOM 705 C C . LYS A 1 85 ? 3.452 -9.756 -6.204 1.00 81.56 85 LYS A C 1
ATOM 707 O O . LYS A 1 85 ? 4.567 -10.090 -5.823 1.00 81.56 85 LYS A O 1
ATOM 712 N N . TRP A 1 86 ? 3.023 -8.497 -6.224 1.00 81.62 86 TRP A N 1
ATOM 713 C CA . TRP A 1 86 ? 3.866 -7.366 -5.853 1.00 81.62 86 TRP A CA 1
ATOM 714 C C . TRP A 1 86 ? 4.413 -7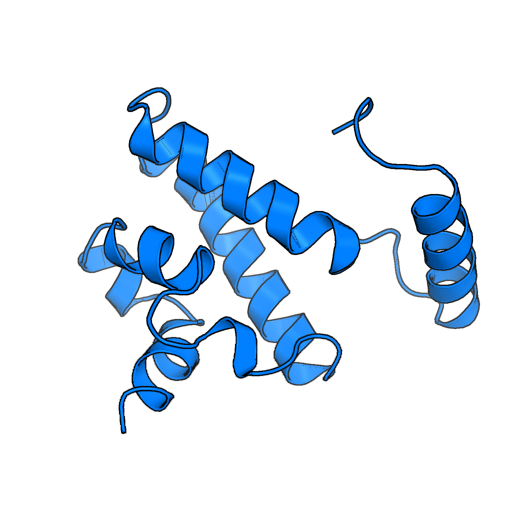.487 -4.420 1.00 81.62 86 TRP A C 1
ATOM 716 O O . TRP A 1 86 ? 5.608 -7.320 -4.195 1.00 81.62 86 TRP A O 1
ATOM 726 N N . TRP A 1 87 ? 3.577 -7.883 -3.455 1.00 80.88 87 TRP A N 1
ATOM 727 C CA . TRP A 1 87 ? 3.997 -8.136 -2.073 1.00 80.88 87 TRP A CA 1
ATOM 728 C C . TRP A 1 87 ? 5.126 -9.170 -1.966 1.00 80.88 87 TRP A C 1
ATOM 730 O O . TRP A 1 87 ? 6.043 -9.045 -1.149 1.00 80.88 87 TRP A O 1
ATOM 740 N N . ASN A 1 88 ? 5.073 -10.217 -2.792 1.00 78.50 88 ASN A N 1
ATOM 741 C CA . ASN A 1 88 ? 6.109 -11.241 -2.828 1.00 78.50 88 ASN A CA 1
ATOM 742 C C . ASN A 1 88 ? 7.436 -10.721 -3.394 1.00 78.50 88 ASN A C 1
ATOM 744 O O . ASN A 1 88 ? 8.481 -11.211 -2.961 1.00 78.50 88 ASN A O 1
ATOM 748 N N . ASP A 1 89 ? 7.406 -9.697 -4.240 1.00 78.38 89 ASP A N 1
ATOM 749 C CA . ASP A 1 89 ? 8.599 -9.089 -4.835 1.00 78.38 89 ASP A CA 1
ATOM 750 C C . ASP A 1 89 ? 9.301 -8.090 -3.894 1.00 78.38 89 ASP A C 1
ATOM 752 O O . ASP A 1 89 ? 10.464 -7.745 -4.104 1.00 78.38 89 ASP A O 1
ATOM 756 N N . LEU A 1 90 ? 8.645 -7.663 -2.807 1.00 78.69 90 LEU A N 1
ATOM 757 C CA . LEU A 1 90 ? 9.245 -6.753 -1.826 1.00 78.69 90 LEU A CA 1
ATOM 758 C C . LEU A 1 90 ? 10.388 -7.405 -1.014 1.00 78.69 90 LEU A C 1
ATOM 760 O O . LEU A 1 90 ? 10.435 -8.630 -0.853 1.00 78.69 90 LEU A O 1
ATOM 764 N N . PRO A 1 91 ? 11.302 -6.615 -0.416 1.00 79.19 91 PRO A N 1
ATOM 765 C CA . PRO A 1 91 ? 12.346 -7.142 0.460 1.00 79.19 91 PRO A CA 1
ATOM 766 C C . PRO A 1 91 ? 11.777 -7.803 1.723 1.00 79.19 91 PRO A C 1
ATOM 768 O O . PRO A 1 91 ? 10.879 -7.272 2.377 1.00 79.19 91 PRO A O 1
ATOM 771 N N . LEU A 1 92 ? 12.352 -8.941 2.129 1.00 73.88 92 LEU A N 1
ATOM 772 C CA . LEU A 1 92 ? 11.892 -9.714 3.293 1.00 73.88 92 LEU A CA 1
ATOM 773 C C . LEU A 1 92 ? 11.871 -8.889 4.596 1.00 73.88 92 LEU A C 1
ATOM 775 O O . LEU A 1 92 ? 10.968 -9.054 5.411 1.00 73.88 92 LEU A O 1
ATOM 779 N N . GLN A 1 93 ? 12.840 -7.983 4.766 1.00 75.81 93 GLN A N 1
ATOM 780 C CA . GLN A 1 93 ? 12.944 -7.099 5.934 1.00 75.81 93 GLN A CA 1
ATOM 781 C C . GLN A 1 93 ? 11.741 -6.157 6.059 1.00 75.81 93 GLN A C 1
ATOM 783 O O . GLN A 1 93 ? 11.252 -5.923 7.160 1.00 75.81 93 GLN A O 1
ATOM 788 N N . HIS A 1 94 ? 11.223 -5.661 4.933 1.00 76.81 94 HIS A N 1
ATOM 789 C CA . HIS A 1 94 ? 10.054 -4.790 4.923 1.00 76.81 94 HIS A CA 1
ATOM 790 C C . HIS A 1 94 ? 8.768 -5.574 5.212 1.00 76.81 94 HIS A C 1
ATOM 792 O O . HIS A 1 94 ? 7.964 -5.163 6.045 1.00 76.81 94 HIS A O 1
ATOM 798 N N . LYS A 1 95 ? 8.630 -6.777 4.634 1.00 77.06 95 LYS A N 1
ATOM 799 C CA . LYS A 1 95 ? 7.463 -7.644 4.878 1.00 77.06 95 LYS A CA 1
ATOM 800 C C . LYS A 1 95 ? 7.271 -8.003 6.348 1.00 77.06 95 LYS A C 1
ATOM 802 O O . LYS A 1 95 ? 6.150 -8.269 6.766 1.00 77.06 95 LYS A O 1
ATOM 807 N N . GLN A 1 96 ? 8.352 -8.069 7.126 1.00 73.00 96 GLN A N 1
ATOM 808 C CA . GLN A 1 96 ? 8.280 -8.400 8.549 1.00 73.00 96 GLN A CA 1
ATOM 809 C C . GLN A 1 96 ? 7.682 -7.277 9.402 1.00 73.00 96 GLN A C 1
ATOM 811 O O . GLN A 1 96 ? 7.041 -7.594 10.401 1.00 73.00 96 GLN A O 1
ATOM 816 N N . GLY A 1 97 ? 7.879 -6.012 9.014 1.00 75.38 97 GLY A N 1
ATOM 817 C CA . GLY A 1 97 ? 7.392 -4.835 9.745 1.00 75.38 97 GLY A CA 1
ATOM 818 C C . GLY A 1 97 ? 6.084 -4.246 9.213 1.00 75.38 97 GLY A C 1
ATOM 819 O O . GLY A 1 97 ? 5.587 -3.272 9.768 1.00 75.38 97 GLY A O 1
ATOM 820 N N . SER A 1 98 ? 5.544 -4.811 8.139 1.00 78.38 98 SER A N 1
ATOM 821 C CA . SER A 1 98 ? 4.356 -4.291 7.474 1.00 78.38 98 SER A CA 1
ATOM 822 C C . SER A 1 98 ? 3.061 -4.615 8.200 1.00 78.38 98 SER A C 1
ATOM 824 O O . SER A 1 98 ? 2.872 -5.714 8.730 1.00 78.38 98 SER A O 1
ATOM 826 N N . CYS A 1 99 ? 2.128 -3.667 8.150 1.00 77.38 99 CYS A N 1
ATOM 827 C CA . CYS A 1 99 ? 0.815 -3.791 8.766 1.00 77.38 99 CYS A CA 1
ATOM 828 C C . CYS A 1 99 ? -0.179 -4.632 7.945 1.00 77.38 99 CYS A C 1
ATOM 830 O O . CYS A 1 99 ? -1.225 -4.995 8.484 1.00 77.38 99 CYS A O 1
ATOM 832 N N . ILE A 1 100 ? 0.143 -4.969 6.686 1.00 76.06 100 ILE A N 1
ATOM 833 C CA . ILE A 1 100 ? -0.712 -5.800 5.819 1.00 76.06 100 ILE A CA 1
ATOM 834 C C . ILE A 1 100 ? -0.296 -7.274 5.764 1.00 76.06 100 ILE A C 1
ATOM 836 O O . ILE A 1 100 ? -1.010 -8.110 5.204 1.00 76.06 100 ILE A O 1
ATOM 840 N N . LYS A 1 101 ? 0.835 -7.614 6.393 1.00 78.81 101 LYS A N 1
ATOM 841 C CA . LYS A 1 101 ? 1.371 -8.977 6.472 1.00 78.81 101 LYS A CA 1
ATOM 842 C C . LYS A 1 101 ? 0.333 -9.980 6.983 1.00 78.81 101 LYS A C 1
ATOM 844 O O . LYS A 1 101 ? 0.181 -11.049 6.389 1.00 78.81 101 LYS A O 1
ATOM 849 N N . ASP A 1 102 ? -0.387 -9.626 8.045 1.00 75.62 102 ASP A N 1
ATOM 850 C CA . ASP A 1 102 ? -1.362 -10.516 8.679 1.00 75.62 102 ASP A CA 1
ATOM 851 C C . ASP A 1 102 ? -2.541 -10.818 7.739 1.00 75.62 102 ASP A C 1
ATOM 853 O O . ASP A 1 102 ? -3.000 -11.958 7.670 1.00 75.62 102 ASP A O 1
ATOM 857 N N . PHE A 1 103 ? -2.974 -9.853 6.920 1.00 72.44 103 PHE A N 1
ATOM 858 C CA . PHE A 1 103 ? -4.051 -10.062 5.945 1.00 72.44 103 PHE A CA 1
ATOM 859 C C . PHE A 1 103 ? -3.636 -10.987 4.792 1.00 72.44 103 PHE A C 1
ATOM 861 O O . PHE A 1 103 ? -4.440 -11.790 4.318 1.00 72.44 103 PHE A O 1
ATOM 868 N N . ILE A 1 104 ? -2.372 -10.925 4.367 1.00 72.31 104 ILE A N 1
ATOM 869 C CA . ILE A 1 104 ? -1.849 -11.762 3.277 1.00 72.31 104 ILE A CA 1
ATOM 870 C C . ILE A 1 104 ? -1.566 -13.190 3.761 1.00 72.31 104 ILE A C 1
ATOM 872 O O . ILE A 1 104 ? -1.836 -14.150 3.041 1.00 72.31 104 ILE A O 1
ATOM 876 N N . GLN A 1 105 ? -1.054 -13.357 4.984 1.00 63.53 105 GLN A N 1
ATOM 877 C CA . GLN A 1 105 ? -0.757 -14.679 5.552 1.00 63.53 105 GLN A CA 1
ATOM 878 C C . GLN A 1 105 ? -2.016 -15.470 5.940 1.00 63.53 105 GLN A C 1
ATOM 880 O O . GLN A 1 105 ? -2.004 -16.697 5.862 1.00 63.53 105 GLN A O 1
ATOM 885 N N . THR A 1 106 ? -3.109 -14.791 6.302 1.00 55.41 106 THR A N 1
ATOM 886 C CA . THR A 1 106 ? -4.363 -15.443 6.725 1.00 55.41 106 THR A CA 1
ATOM 887 C C . THR A 1 106 ? -5.092 -16.163 5.576 1.00 55.41 106 THR A C 1
ATOM 889 O O . THR A 1 106 ? -5.837 -17.104 5.825 1.00 55.41 106 THR A O 1
ATOM 892 N N . ASN A 1 107 ? -4.839 -15.800 4.313 1.00 49.06 107 ASN A N 1
ATOM 893 C CA . ASN A 1 107 ? -5.498 -16.388 3.133 1.00 49.06 107 ASN A CA 1
ATOM 894 C C . ASN A 1 107 ? -4.741 -17.586 2.509 1.00 49.06 107 ASN A C 1
ATOM 896 O O . ASN A 1 107 ? -4.928 -17.901 1.333 1.00 49.06 107 ASN A O 1
ATOM 900 N N . VAL A 1 108 ? -3.857 -18.247 3.269 1.00 45.28 108 VAL A N 1
ATOM 901 C CA . VAL A 1 108 ? -3.054 -19.411 2.822 1.00 45.28 108 VAL A CA 1
ATOM 902 C C . VAL A 1 108 ? -3.562 -20.734 3.437 1.00 45.28 108 VAL A C 1
ATOM 904 O O . VAL A 1 108 ? -2.784 -21.659 3.663 1.00 45.28 108 VAL A O 1
ATOM 907 N N . HIS A 1 109 ? -4.860 -20.854 3.727 1.00 37.19 109 HIS A N 1
ATOM 908 C CA . HIS A 1 109 ? -5.483 -22.124 4.134 1.00 37.19 109 HIS A CA 1
ATOM 909 C C . HIS A 1 109 ? -6.441 -22.657 3.077 1.00 37.19 109 HIS A C 1
ATOM 911 O O . HIS A 1 109 ? -7.307 -21.878 2.626 1.00 37.19 109 HIS A O 1
#

Organism: Crotalaria pallida (NCBI:txid3830)

pLDDT: mean 73.85, std 8.95, range [37.19, 84.06]

Secondary structure (DSSP, 8-state):
--SS--HHHHHHHHHHHHHHT--S---GGGHHHHHHHHHHHHHTTSS-HHHHHHHHHHHHHHHHHHHHTT-S-GGGGSTT-HHHHHHHHS-HHHHHH-TTHHHHHHT--

Foldseek 3Di:
DPPPDDPVVVVVVVVVCVVVVNPPDPDPVCLVVLLVVLLCCLVVVVDDCVRCVVVVLVSLVVVVVCVVVVVDDLCCLAPPHSNVVSLVSDDPVVLVVGPCVVSNVVNPD